Protein AF-A0A7C9F447-F1 (afdb_monomer)

Secondary structure (DSSP, 8-state):
-HHHHTTEEEEEEEE-BSSTT-EEEEEEEPPEE-TT--EE---EEEE--S-BS-HHHHHHHTT-SEEEEE--B-GGGHHHHHHTT--BHHHHHHHHHHHT-S-EEEE----

Sequence (111 aa):
GVLEEAGLEQLTSFPVVHCPEAFGVILKARERFNSAGAMKPGWKIVYSGDTRPCMEVIQASRGATLLIHEATFEDGLAGEALARNHSTTREAIEVGESSGAYRVILTHFSQ

InterPro domains:
  IPR036866 Ribonuc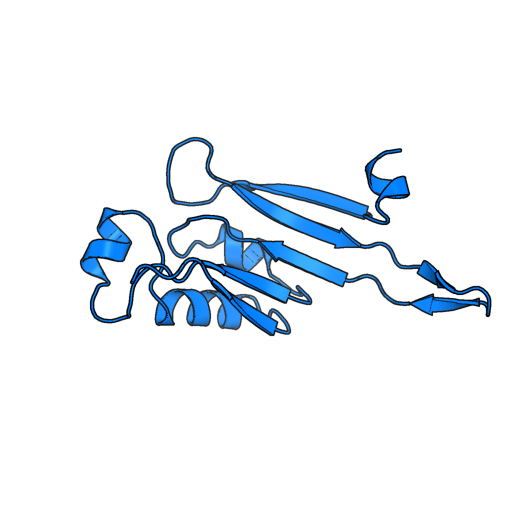lease Z/Hydroxyacylglutathione hydrolase-like [G3DSA:3.60.15.10] (1-111)
  IPR036866 Ribonuclease Z/Hydroxyacylglutathione hydrolase-like [SSF56281] (10-111)
  IPR047151 Zinc phosphodieste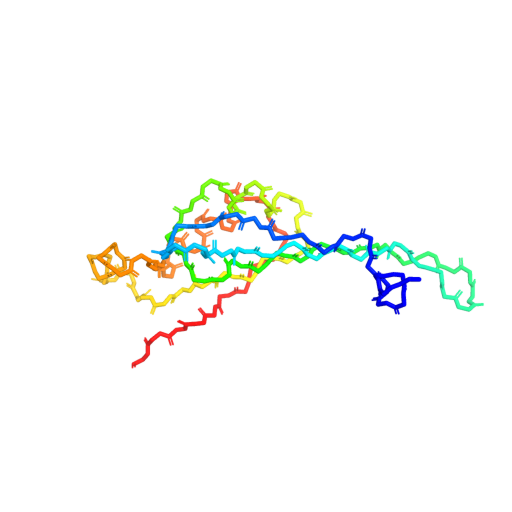rase ELAC protein 2-like [PTHR12553] (2-111)

Mean predicted aligned error: 2.93 Å

pLDDT: mean 96.4, std 4.48, range [58.91, 98.88]

Foldseek 3Di:
DVCVVVQWPDWDWDDAAADPPDTKIKTKGCWDADPVRDIDHIFIEIEGGFAADDVRLLQSQAAHLEYEAEQAAAPVVVVVCVVRGGHHPVSQVVSNVSSVHNYYHYDNYDD

Nearest PDB structures (foldseek):
  8z0p-assembly1_A  TM=9.084E-01  e=1.032E-11  Homo sapiens
  1y44-assembly1_A  TM=8.883E-01  e=7.763E-09  Baci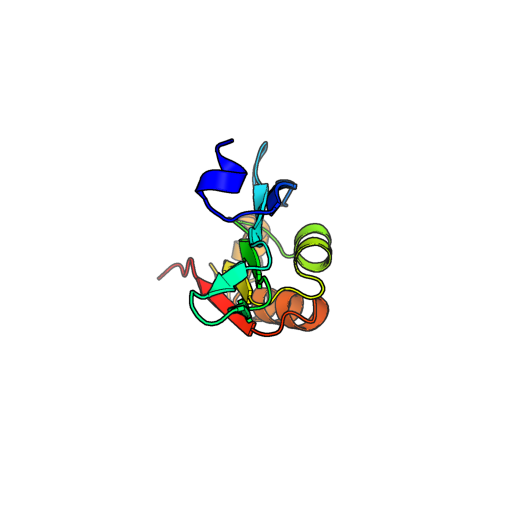llus subtilis
  2fk6-assembly1_A-2  TM=8.955E-01  e=1.377E-08  Bacillus subtilis
  4gcw-assembly1_A  TM=8.467E-01  e=5.590E-08  Bacillus subtilis subsp. subtilis str. 168
  2cbn-assembly1_A-2  TM=8.457E-01  e=4.618E-08  Escherichia coli

Organism: Opuntia streptacantha (NCBI:txid393608)

Radius of gyration: 15.63 Å; Cα contacts (8 Å, |Δi|>4): 262; chains: 1; bounding box: 35×25×45 Å

Structure (mmCIF, N/CA/C/O backbone):
data_AF-A0A7C9F447-F1
#
_entry.id   AF-A0A7C9F447-F1
#
loop_
_atom_site.group_PDB
_atom_site.id
_atom_site.type_symbol
_atom_site.label_atom_id
_atom_site.label_alt_id
_atom_site.label_comp_id
_atom_site.label_asym_id
_atom_site.label_entity_id
_atom_site.label_seq_id
_atom_site.pdbx_PDB_ins_code
_atom_site.Cartn_x
_atom_site.Cartn_y
_atom_site.Cartn_z
_atom_site.occupancy
_atom_site.B_iso_or_equiv
_atom_site.auth_seq_id
_atom_site.auth_comp_id
_atom_site.auth_asym_id
_atom_site.auth_atom_id
_atom_site.pdbx_PDB_model_num
ATOM 1 N N . GLY A 1 1 ? 21.501 9.002 -11.001 1.00 87.56 1 GLY A N 1
ATOM 2 C CA . GLY A 1 1 ? 21.015 9.505 -9.687 1.00 87.56 1 GLY A CA 1
ATOM 3 C C . GLY A 1 1 ? 20.395 8.367 -8.894 1.00 87.56 1 GLY A C 1
ATOM 4 O O . GLY A 1 1 ? 20.035 7.378 -9.511 1.00 87.56 1 GLY A O 1
ATOM 5 N N . VAL A 1 2 ? 20.216 8.479 -7.571 1.00 93.38 2 VAL A N 1
ATOM 6 C CA . VAL A 1 2 ? 19.868 7.323 -6.701 1.00 93.38 2 VAL A CA 1
ATOM 7 C C . VAL A 1 2 ? 18.690 6.474 -7.216 1.00 93.38 2 VAL A C 1
ATOM 9 O O . VAL A 1 2 ? 18.778 5.251 -7.235 1.00 93.38 2 VAL A O 1
ATOM 12 N N . LEU A 1 3 ? 17.607 7.094 -7.703 1.00 94.06 3 LEU A N 1
ATOM 13 C CA . LEU A 1 3 ? 16.467 6.347 -8.262 1.00 94.06 3 LEU A CA 1
ATOM 14 C C . LEU A 1 3 ? 16.806 5.610 -9.564 1.00 94.06 3 LEU A C 1
ATOM 16 O O . LEU A 1 3 ? 16.346 4.499 -9.791 1.00 94.06 3 LEU A O 1
ATOM 20 N N . GLU A 1 4 ? 17.605 6.226 -10.428 1.00 91.56 4 GLU A N 1
ATOM 21 C CA . GLU A 1 4 ? 18.068 5.627 -11.681 1.00 91.56 4 GLU A CA 1
ATOM 22 C C . GLU A 1 4 ? 18.985 4.429 -11.419 1.00 91.56 4 GLU A C 1
ATOM 24 O O . GLU A 1 4 ? 18.787 3.375 -12.014 1.00 91.56 4 GLU A O 1
ATOM 29 N N . GLU A 1 5 ? 19.909 4.560 -10.464 1.00 93.62 5 GLU A N 1
ATOM 30 C CA . GLU A 1 5 ? 20.788 3.473 -10.015 1.00 93.62 5 GLU A CA 1
ATOM 31 C C . GLU A 1 5 ? 19.988 2.306 -9.418 1.00 93.62 5 GLU A C 1
ATOM 33 O O . GLU A 1 5 ? 20.319 1.145 -9.646 1.00 93.62 5 GLU A O 1
ATOM 38 N N . ALA A 1 6 ? 18.882 2.601 -8.728 1.00 93.19 6 ALA A N 1
ATOM 39 C CA . ALA A 1 6 ? 17.941 1.602 -8.221 1.00 93.19 6 ALA A CA 1
ATOM 40 C C . ALA A 1 6 ? 16.973 1.044 -9.289 1.00 93.19 6 ALA A C 1
ATOM 42 O O . ALA A 1 6 ? 16.173 0.157 -8.991 1.00 93.19 6 ALA A O 1
ATOM 43 N N . GLY A 1 7 ? 16.993 1.557 -10.526 1.00 94.75 7 GLY A N 1
ATOM 44 C CA . GLY A 1 7 ? 16.057 1.167 -11.588 1.00 94.75 7 GLY A CA 1
ATOM 45 C C . GLY A 1 7 ? 14.608 1.635 -11.374 1.00 94.75 7 GLY A C 1
ATOM 46 O O . GLY A 1 7 ? 13.688 1.107 -12.001 1.00 94.75 7 GLY A O 1
ATOM 47 N N . LEU A 1 8 ? 14.385 2.622 -10.504 1.00 96.38 8 LEU A N 1
ATOM 48 C CA . LEU A 1 8 ? 13.074 3.169 -10.153 1.00 96.38 8 LEU A CA 1
ATOM 49 C C . LEU A 1 8 ? 12.811 4.479 -10.885 1.00 96.38 8 LEU A C 1
ATOM 51 O O . LEU A 1 8 ? 13.674 5.351 -10.901 1.00 96.38 8 LEU A O 1
ATOM 55 N N . GLU A 1 9 ? 11.618 4.655 -11.448 1.00 96.00 9 GLU A N 1
ATOM 56 C CA . GLU A 1 9 ? 11.121 5.955 -11.923 1.00 96.00 9 GLU A CA 1
ATOM 57 C C . GLU A 1 9 ? 10.450 6.761 -10.822 1.00 96.00 9 GLU A C 1
ATOM 59 O O . GLU A 1 9 ? 10.461 7.988 -10.882 1.00 96.00 9 GLU A O 1
ATOM 64 N N . GLN A 1 10 ? 9.909 6.082 -9.812 1.00 96.69 10 GLN A N 1
ATOM 65 C CA . GLN A 1 10 ? 9.207 6.719 -8.715 1.00 96.69 10 GLN A CA 1
ATOM 66 C C . GLN A 1 10 ? 9.495 6.002 -7.399 1.00 96.69 10 GLN A C 1
ATOM 68 O O . GLN A 1 10 ? 9.397 4.777 -7.310 1.00 96.69 10 GLN A O 1
ATOM 73 N N . LEU A 1 11 ? 9.795 6.802 -6.380 1.00 97.88 11 LEU A N 1
ATOM 74 C CA . LEU A 1 11 ? 9.739 6.437 -4.973 1.00 97.88 11 LEU A CA 1
ATOM 75 C C . LEU A 1 11 ? 9.057 7.605 -4.259 1.00 97.88 11 LEU A C 1
ATOM 77 O O . LEU A 1 11 ? 9.636 8.685 -4.151 1.00 97.88 11 LEU A O 1
ATOM 81 N N . THR A 1 12 ? 7.798 7.438 -3.866 1.00 97.94 12 THR A N 1
ATOM 82 C CA . THR A 1 12 ? 6.988 8.530 -3.305 1.00 97.94 12 THR A CA 1
ATOM 83 C C . THR A 1 12 ? 6.205 8.031 -2.107 1.00 97.94 12 THR A C 1
ATOM 85 O O . THR A 1 12 ? 5.550 6.994 -2.194 1.00 97.94 12 THR A O 1
ATOM 88 N N . SER A 1 13 ? 6.260 8.772 -1.004 1.00 98.50 13 SER A N 1
ATOM 89 C CA . SER A 1 13 ? 5.394 8.546 0.147 1.00 98.50 13 SER A CA 1
ATOM 90 C C . SER A 1 13 ? 4.051 9.258 -0.024 1.00 98.50 13 SER A C 1
ATOM 92 O O . SER A 1 13 ? 3.956 10.290 -0.690 1.00 98.50 13 SER A O 1
ATOM 94 N N . PHE A 1 14 ? 3.004 8.706 0.581 1.00 98.56 14 PHE A N 1
ATOM 95 C CA . PHE A 1 14 ? 1.676 9.315 0.645 1.00 98.56 14 PHE A CA 1
ATOM 96 C C . PHE A 1 14 ? 1.088 9.116 2.046 1.00 98.56 14 PHE A C 1
ATOM 98 O O . PHE A 1 14 ? 1.391 8.102 2.676 1.00 98.56 14 PHE A O 1
ATOM 105 N N . PRO A 1 15 ? 0.310 10.079 2.570 1.00 98.38 15 PRO A N 1
ATOM 106 C CA . PRO A 1 15 ? -0.205 9.999 3.931 1.00 98.38 15 PRO A CA 1
ATOM 107 C C . PRO A 1 15 ? -1.203 8.849 4.076 1.00 98.38 15 PRO A C 1
ATOM 109 O O . PRO A 1 15 ? -1.942 8.535 3.141 1.00 98.38 15 PRO A O 1
ATOM 112 N N . VAL A 1 16 ? -1.231 8.245 5.261 1.00 98.62 16 VAL A N 1
ATOM 113 C CA . VAL A 1 16 ? -2.176 7.182 5.628 1.00 98.62 16 VAL A CA 1
ATOM 114 C C . VAL A 1 16 ? -2.789 7.450 7.006 1.00 98.62 16 VAL A C 1
ATOM 116 O O . VAL A 1 16 ? -2.393 8.384 7.705 1.00 98.62 16 VAL A O 1
ATOM 119 N N . VAL A 1 17 ? -3.797 6.669 7.394 1.00 98.25 17 VAL A N 1
ATOM 120 C CA . VAL A 1 17 ? -4.571 6.904 8.621 1.00 98.25 17 VAL A CA 1
ATOM 121 C C . VAL A 1 17 ? -4.038 6.010 9.737 1.00 98.25 17 VAL A C 1
ATOM 123 O O . VAL A 1 17 ? -4.498 4.882 9.890 1.00 98.25 17 VAL A O 1
ATOM 126 N N . HIS A 1 18 ? -3.079 6.514 10.521 1.00 97.88 18 HIS A N 1
ATOM 127 C CA . HIS A 1 18 ? -2.514 5.782 11.662 1.00 97.88 18 HIS A CA 1
ATOM 128 C C . HIS A 1 18 ? -2.098 6.683 12.836 1.00 97.88 18 HIS A C 1
ATOM 130 O O . HIS A 1 18 ? -2.881 6.899 13.765 1.00 97.88 18 HIS A O 1
ATOM 136 N N . CYS A 1 19 ? -0.889 7.242 12.780 1.00 95.69 19 CYS A N 1
ATOM 137 C CA . CYS A 1 19 ? -0.358 8.247 13.699 1.00 95.69 19 CYS A CA 1
ATOM 138 C C . CYS A 1 19 ? 0.141 9.465 12.894 1.00 95.69 19 CYS A C 1
ATOM 140 O O . CYS A 1 19 ? 0.192 9.400 11.660 1.00 95.69 19 CYS A O 1
ATOM 142 N N . PRO A 1 20 ? 0.463 10.605 13.535 1.00 96.62 20 PRO A N 1
ATOM 143 C CA . PRO A 1 20 ? 1.069 11.729 12.829 1.00 96.62 20 PRO A CA 1
ATOM 144 C C . PRO A 1 20 ? 2.314 11.282 12.058 1.00 96.62 20 PRO A C 1
ATOM 146 O O . PRO A 1 20 ? 3.108 10.502 12.571 1.00 96.62 20 PRO A O 1
ATOM 149 N N . GLU A 1 21 ? 2.468 11.784 10.832 1.00 96.19 21 GLU A N 1
ATOM 150 C CA . GLU A 1 21 ? 3.598 11.441 9.956 1.00 96.19 21 GLU A CA 1
ATOM 151 C C . GLU A 1 21 ? 3.675 9.945 9.576 1.00 96.19 21 GLU A C 1
ATOM 153 O O . GLU A 1 21 ? 4.750 9.419 9.288 1.00 96.19 21 GLU A O 1
ATOM 158 N N . ALA A 1 22 ? 2.525 9.263 9.519 1.00 97.94 22 ALA A N 1
ATOM 159 C CA . ALA A 1 22 ? 2.409 7.929 8.936 1.00 97.94 22 ALA A CA 1
ATOM 160 C C . ALA A 1 22 ? 2.247 7.987 7.409 1.00 97.94 22 ALA A C 1
ATOM 162 O O . ALA A 1 22 ? 1.451 8.769 6.875 1.00 97.94 22 ALA A O 1
ATOM 163 N N . PHE A 1 23 ? 2.974 7.114 6.704 1.00 98.69 23 PHE A N 1
ATOM 164 C CA . PHE A 1 23 ? 2.978 7.073 5.244 1.00 98.69 23 PHE A CA 1
ATOM 165 C C . PHE A 1 23 ? 2.964 5.650 4.684 1.00 98.69 23 PHE A C 1
ATOM 167 O O . PHE A 1 23 ? 3.672 4.768 5.168 1.00 98.69 23 PHE A O 1
ATOM 174 N N . GLY A 1 24 ? 2.248 5.488 3.575 1.00 98.62 24 GLY A N 1
ATOM 175 C CA . GLY A 1 24 ? 2.478 4.418 2.615 1.00 98.62 24 GLY A CA 1
ATOM 176 C C . GLY A 1 24 ? 3.518 4.839 1.575 1.00 98.62 24 GLY A C 1
ATOM 177 O O . GLY A 1 24 ? 3.897 6.011 1.480 1.00 98.62 24 GLY A O 1
ATOM 178 N N . VAL A 1 25 ? 3.992 3.888 0.770 1.00 98.75 25 VAL A N 1
ATOM 179 C CA . VAL A 1 25 ? 5.032 4.119 -0.243 1.00 98.75 25 VAL A CA 1
ATOM 180 C C . VAL A 1 25 ? 4.627 3.530 -1.589 1.00 98.75 25 VAL A C 1
ATOM 182 O O . VAL A 1 25 ? 4.203 2.380 -1.682 1.00 98.75 25 VAL A O 1
ATOM 185 N N . ILE A 1 26 ? 4.807 4.315 -2.649 1.00 98.75 26 ILE A N 1
ATOM 186 C CA . ILE A 1 26 ? 4.731 3.881 -4.045 1.00 98.75 26 ILE A CA 1
ATOM 187 C C . ILE A 1 26 ? 6.153 3.674 -4.559 1.00 98.75 26 ILE A C 1
ATOM 189 O O . ILE A 1 26 ? 6.960 4.606 -4.550 1.00 98.75 26 ILE A O 1
ATOM 193 N N . LEU A 1 27 ? 6.430 2.476 -5.070 1.00 98.44 27 LEU A N 1
ATOM 194 C CA . LEU A 1 27 ? 7.624 2.159 -5.843 1.00 98.44 27 LEU A CA 1
ATOM 195 C C . LEU A 1 27 ? 7.207 1.834 -7.270 1.00 98.44 27 LEU A C 1
ATOM 197 O O . LEU A 1 27 ? 6.419 0.913 -7.499 1.00 98.44 27 LEU A O 1
ATOM 201 N N . LYS A 1 28 ? 7.757 2.557 -8.240 1.00 98.19 28 LYS A N 1
ATOM 202 C CA . LYS A 1 28 ? 7.533 2.272 -9.655 1.00 98.19 28 LYS A CA 1
ATOM 203 C C . LYS A 1 28 ? 8.866 2.061 -10.346 1.00 98.19 28 LYS A C 1
ATOM 205 O O . LYS A 1 28 ? 9.719 2.949 -10.344 1.00 98.19 28 LYS A O 1
ATOM 210 N N . ALA A 1 29 ? 9.054 0.871 -10.898 1.00 97.62 29 ALA A N 1
ATOM 211 C CA . ALA A 1 29 ? 10.232 0.530 -11.674 1.00 97.62 29 ALA A CA 1
ATOM 212 C C . ALA A 1 29 ? 10.102 1.015 -13.110 1.00 97.62 29 ALA A C 1
ATOM 214 O O . ALA A 1 29 ? 9.018 0.980 -13.694 1.00 97.62 29 ALA A O 1
ATOM 215 N N . ARG A 1 30 ? 11.240 1.412 -13.677 1.00 95.06 30 ARG A N 1
ATOM 216 C CA . ARG A 1 30 ? 11.353 1.750 -15.093 1.00 95.06 30 ARG A CA 1
ATOM 217 C C . ARG A 1 30 ? 11.213 0.498 -15.943 1.00 95.06 30 ARG A C 1
ATOM 219 O O . ARG A 1 30 ? 11.582 -0.608 -15.535 1.00 95.06 30 ARG A O 1
ATOM 226 N N . GLU A 1 31 ? 10.761 0.700 -17.168 1.00 94.69 31 GLU A N 1
ATOM 227 C CA . GLU A 1 31 ? 10.989 -0.272 -18.229 1.00 94.69 31 GLU A CA 1
ATOM 228 C C . GLU A 1 31 ? 12.494 -0.413 -18.484 1.00 94.69 31 GLU A C 1
ATOM 230 O O . GLU A 1 31 ? 13.261 0.546 -18.364 1.00 94.69 31 GLU A O 1
ATOM 235 N N . ARG A 1 32 ? 12.934 -1.625 -18.820 1.00 92.62 32 ARG A N 1
ATOM 236 C CA . ARG A 1 32 ? 14.353 -1.916 -19.061 1.00 92.62 32 ARG A CA 1
ATOM 237 C C . ARG A 1 32 ? 14.534 -2.886 -20.209 1.00 92.62 32 ARG A C 1
ATOM 239 O O . ARG A 1 32 ? 13.698 -3.755 -20.429 1.00 92.62 32 ARG A O 1
ATOM 246 N N . PHE A 1 33 ? 15.660 -2.785 -20.897 1.00 93.50 33 PHE A N 1
ATOM 247 C CA . PHE A 1 33 ? 16.031 -3.706 -21.966 1.00 93.50 33 PHE A CA 1
ATOM 248 C C . PHE A 1 33 ? 17.086 -4.683 -21.453 1.00 93.50 33 PHE A C 1
ATOM 250 O O . PHE A 1 33 ? 17.999 -4.293 -20.726 1.00 93.50 33 PHE A O 1
ATOM 257 N N . ASN A 1 34 ? 16.952 -5.964 -21.790 1.00 91.44 34 ASN A N 1
ATOM 258 C CA . ASN A 1 34 ? 18.014 -6.933 -21.520 1.00 91.44 34 ASN A CA 1
ATOM 259 C C . ASN A 1 34 ? 19.119 -6.855 -22.593 1.00 91.44 34 ASN A C 1
ATOM 261 O O . ASN A 1 34 ? 18.992 -6.142 -23.586 1.00 91.44 34 ASN A O 1
ATOM 265 N N . SER A 1 35 ? 20.195 -7.625 -22.419 1.00 92.38 35 SER A N 1
ATOM 266 C CA . SER A 1 35 ? 21.323 -7.678 -23.365 1.00 92.38 35 SER A CA 1
ATOM 267 C C . SER A 1 35 ? 20.945 -8.135 -24.781 1.00 92.38 35 SER A C 1
ATOM 269 O O . SER A 1 35 ? 21.691 -7.875 -25.718 1.00 92.38 35 SER A O 1
ATOM 271 N N . ALA A 1 36 ? 19.790 -8.784 -24.948 1.00 94.94 36 ALA A N 1
ATOM 272 C CA . ALA A 1 36 ? 19.243 -9.185 -26.242 1.00 94.94 36 ALA A CA 1
ATOM 273 C C . ALA A 1 36 ? 18.314 -8.122 -26.868 1.00 94.94 36 ALA A C 1
ATOM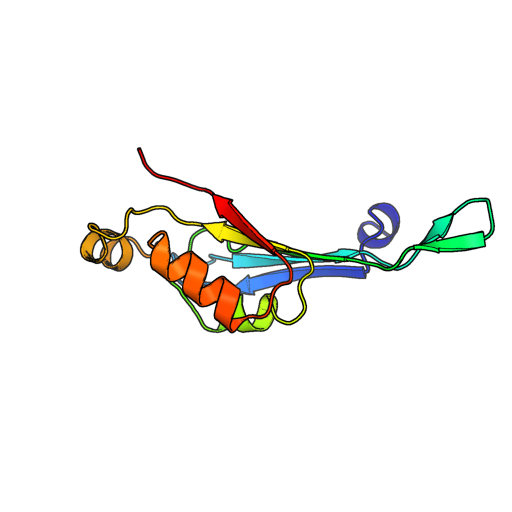 275 O O . ALA A 1 36 ? 17.691 -8.385 -27.892 1.00 94.94 36 ALA A O 1
ATOM 276 N N . GLY A 1 37 ? 18.172 -6.944 -26.248 1.00 94.19 37 GLY A N 1
ATOM 277 C CA . GLY A 1 37 ? 17.295 -5.869 -26.718 1.00 94.19 37 GLY A CA 1
ATOM 278 C C . GLY A 1 37 ? 15.803 -6.098 -26.452 1.00 94.19 37 GLY A C 1
ATOM 279 O O . GLY A 1 37 ? 14.974 -5.333 -26.937 1.00 94.19 37 GLY A O 1
ATOM 280 N N . ALA A 1 38 ? 15.425 -7.120 -25.677 1.00 96.50 38 ALA A N 1
ATOM 281 C CA . ALA A 1 38 ? 14.030 -7.356 -25.319 1.00 96.50 38 ALA A CA 1
ATOM 282 C C . ALA A 1 38 ? 13.597 -6.430 -24.173 1.00 96.50 38 ALA A C 1
ATOM 284 O O . ALA A 1 38 ? 14.227 -6.410 -23.109 1.00 96.50 38 ALA A O 1
ATOM 285 N N . MET A 1 39 ? 12.492 -5.710 -24.383 1.00 95.31 39 MET A N 1
ATOM 286 C CA . MET A 1 39 ? 11.875 -4.847 -23.376 1.00 95.31 39 MET A CA 1
ATOM 287 C C . MET A 1 39 ? 11.263 -5.688 -22.248 1.00 95.31 39 MET A C 1
ATOM 289 O O . MET A 1 39 ? 10.591 -6.698 -22.476 1.00 95.31 39 MET A O 1
ATOM 293 N N . LYS A 1 40 ? 11.514 -5.274 -21.011 1.00 94.88 40 LYS A N 1
ATOM 294 C CA . LYS A 1 40 ? 10.875 -5.770 -19.797 1.00 94.88 40 LYS A CA 1
ATOM 295 C C . LYS A 1 40 ? 10.046 -4.627 -19.212 1.00 94.88 40 LYS A C 1
ATOM 297 O O . LYS A 1 40 ? 10.646 -3.607 -18.856 1.00 94.88 40 LYS A O 1
ATOM 302 N N . PRO A 1 41 ? 8.714 -4.789 -19.108 1.00 94.12 41 PRO A N 1
ATOM 303 C CA . PRO A 1 41 ? 7.862 -3.731 -18.595 1.00 94.12 41 PRO A CA 1
ATOM 304 C C . PRO A 1 41 ? 8.218 -3.436 -17.139 1.00 94.12 41 PRO A C 1
ATOM 306 O O . PRO A 1 41 ? 8.665 -4.320 -16.398 1.00 94.12 41 PRO A O 1
ATOM 309 N N . GLY A 1 42 ? 8.019 -2.182 -16.747 1.00 95.88 42 GLY A N 1
ATOM 310 C CA . GLY A 1 42 ? 8.114 -1.763 -15.360 1.00 95.88 42 GLY A CA 1
ATOM 311 C C . GLY A 1 42 ? 7.040 -2.426 -14.499 1.00 95.88 42 GLY A C 1
ATOM 312 O O . GLY A 1 42 ? 6.115 -3.082 -14.981 1.00 95.88 42 GLY A O 1
ATOM 313 N N . TRP A 1 43 ? 7.156 -2.232 -13.196 1.00 97.69 43 TRP A N 1
ATOM 314 C CA . TRP A 1 43 ? 6.179 -2.698 -12.219 1.00 97.69 43 TRP A CA 1
ATOM 315 C C . TRP A 1 43 ? 5.868 -1.583 -11.236 1.00 97.69 43 TRP A C 1
ATOM 317 O O . TRP A 1 43 ? 6.659 -0.657 -11.054 1.00 97.69 43 TRP A O 1
ATOM 327 N N . LYS A 1 44 ? 4.709 -1.684 -10.591 1.00 98.50 44 LYS A N 1
ATOM 328 C CA . LYS A 1 44 ? 4.282 -0.763 -9.541 1.00 98.50 44 LYS A CA 1
ATOM 329 C C . LYS A 1 44 ? 3.947 -1.560 -8.290 1.00 98.50 44 LYS A C 1
ATOM 331 O O . LYS A 1 44 ? 3.057 -2.409 -8.328 1.00 98.50 44 LYS A O 1
ATOM 336 N N . ILE A 1 45 ? 4.660 -1.281 -7.208 1.00 98.75 45 ILE A N 1
ATOM 337 C CA . ILE A 1 45 ? 4.413 -1.842 -5.883 1.00 98.75 45 ILE A CA 1
ATOM 338 C C . ILE A 1 45 ? 3.928 -0.714 -4.982 1.00 98.75 45 ILE A C 1
ATOM 340 O O . ILE A 1 45 ? 4.490 0.383 -4.998 1.00 98.75 45 ILE A O 1
ATOM 344 N N . VAL A 1 46 ? 2.894 -0.990 -4.198 1.00 98.88 46 VAL A N 1
ATOM 345 C CA . VAL A 1 46 ? 2.442 -0.105 -3.126 1.00 98.88 46 VAL A CA 1
ATOM 346 C C . VAL A 1 46 ? 2.553 -0.844 -1.808 1.00 98.88 46 VAL A C 1
ATOM 348 O O . VAL A 1 46 ? 2.100 -1.980 -1.701 1.00 98.88 46 VAL A O 1
ATOM 351 N N . TYR A 1 47 ? 3.167 -0.203 -0.823 1.00 98.88 47 TYR A N 1
ATOM 352 C CA . TYR A 1 47 ? 3.230 -0.677 0.553 1.00 98.88 47 TYR A CA 1
ATOM 353 C C . TYR A 1 47 ? 2.401 0.259 1.428 1.00 98.88 47 TYR A C 1
ATOM 355 O O . TYR A 1 47 ? 2.629 1.469 1.397 1.00 98.88 47 TYR A O 1
ATOM 363 N N . SER A 1 48 ? 1.430 -0.276 2.168 1.00 98.69 48 SER A N 1
ATOM 364 C CA . SER A 1 48 ? 0.505 0.541 2.962 1.00 98.69 48 SER A CA 1
ATOM 365 C C . SER A 1 48 ? 1.175 1.231 4.149 1.00 98.69 48 SER A C 1
ATOM 367 O O . SER A 1 48 ? 0.739 2.312 4.529 1.00 98.69 48 SER A O 1
ATOM 369 N N . GLY A 1 49 ? 2.210 0.611 4.731 1.00 98.06 49 GLY A N 1
ATOM 370 C CA . GLY A 1 49 ? 2.551 0.866 6.132 1.00 98.06 49 GLY A CA 1
ATOM 371 C C . GLY A 1 49 ? 1.419 0.398 7.054 1.00 98.06 49 GLY A C 1
ATOM 372 O O . GLY A 1 49 ? 0.571 -0.389 6.628 1.00 98.06 49 GLY A O 1
ATOM 373 N N . ASP A 1 50 ? 1.385 0.914 8.278 1.00 98.19 50 ASP A N 1
ATOM 374 C CA . ASP A 1 50 ? 0.270 0.701 9.204 1.00 98.19 50 ASP A CA 1
ATOM 375 C C . ASP A 1 50 ? -0.821 1.727 8.926 1.00 98.19 50 ASP A C 1
ATOM 377 O O . ASP A 1 50 ? -0.529 2.918 8.776 1.00 98.19 50 ASP A O 1
ATOM 381 N N . THR A 1 51 ? -2.071 1.278 8.808 1.00 98.56 51 THR A N 1
ATOM 382 C CA . THR A 1 51 ? -3.182 2.169 8.472 1.00 98.56 51 THR A CA 1
ATOM 383 C C . THR A 1 51 ? -4.548 1.531 8.685 1.00 98.56 51 THR A C 1
ATOM 385 O O . THR A 1 51 ? -4.772 0.348 8.418 1.00 98.56 51 THR A O 1
ATOM 388 N N . ARG A 1 52 ? -5.533 2.368 9.021 1.00 98.44 52 ARG A N 1
ATOM 389 C CA . ARG A 1 52 ? -6.930 2.096 8.666 1.00 98.44 52 ARG A CA 1
ATOM 390 C C . ARG A 1 52 ? -7.095 2.035 7.141 1.00 98.44 52 ARG A C 1
ATOM 392 O O . ARG A 1 52 ? -6.389 2.752 6.430 1.00 98.44 52 ARG A O 1
ATOM 399 N N . PRO A 1 53 ? -8.077 1.286 6.619 1.00 98.31 53 PRO A N 1
ATOM 400 C CA . PRO A 1 53 ? -8.545 1.421 5.250 1.00 98.31 53 PRO A CA 1
ATOM 401 C C . PRO A 1 53 ? -8.825 2.886 4.942 1.00 98.31 53 PRO A C 1
ATOM 403 O O . PRO A 1 53 ? -9.599 3.550 5.638 1.00 98.31 53 PRO A O 1
ATOM 406 N N . CYS A 1 54 ? -8.181 3.395 3.903 1.00 98.19 54 CYS A N 1
ATOM 407 C CA . CYS A 1 54 ? -8.315 4.779 3.488 1.00 98.19 54 CYS A CA 1
ATOM 408 C C . CYS A 1 54 ? -8.288 4.889 1.965 1.00 98.19 54 CYS A C 1
ATOM 410 O O . CYS A 1 54 ? -7.826 3.997 1.243 1.00 98.19 54 CYS A O 1
ATOM 412 N N . MET A 1 55 ? -8.819 6.001 1.460 1.00 98.50 55 MET A N 1
ATOM 413 C CA . MET A 1 55 ? -8.914 6.231 0.023 1.00 98.50 55 MET A CA 1
ATOM 414 C C . MET A 1 55 ? -7.524 6.385 -0.600 1.00 98.50 55 MET A C 1
ATOM 416 O O . MET A 1 55 ? -7.308 5.978 -1.736 1.00 98.50 55 MET A O 1
ATOM 420 N N . GLU A 1 56 ? -6.567 6.923 0.147 1.00 98.56 56 GLU A N 1
ATOM 421 C CA . GLU A 1 56 ? -5.197 7.176 -0.274 1.00 98.56 56 GLU A CA 1
ATOM 422 C C . GLU A 1 56 ? -4.498 5.883 -0.704 1.00 98.56 56 GLU A C 1
ATOM 424 O O . GLU A 1 56 ? -3.910 5.850 -1.786 1.00 98.56 56 GLU A O 1
ATOM 429 N N . VAL A 1 57 ? -4.641 4.793 0.062 1.00 98.75 57 VAL A N 1
ATOM 430 C CA . VAL A 1 57 ? -4.083 3.482 -0.312 1.00 98.75 57 VAL A CA 1
ATOM 431 C C . VAL A 1 57 ? -4.763 2.930 -1.562 1.00 98.75 57 VAL A C 1
ATOM 433 O O . VAL A 1 57 ? -4.076 2.426 -2.453 1.00 98.75 57 VAL A O 1
ATOM 436 N N . ILE A 1 58 ? -6.088 3.071 -1.682 1.00 98.75 58 ILE A N 1
ATOM 437 C CA . ILE A 1 58 ? -6.833 2.642 -2.875 1.00 98.75 58 ILE A CA 1
ATOM 438 C C . ILE A 1 58 ? -6.324 3.395 -4.110 1.00 98.75 58 ILE A C 1
ATOM 440 O O . ILE A 1 58 ? -5.986 2.771 -5.116 1.00 98.75 58 ILE A O 1
ATOM 444 N N . GLN A 1 59 ? -6.223 4.726 -4.039 1.00 98.62 59 GLN A N 1
ATOM 445 C CA . GLN A 1 59 ? -5.753 5.571 -5.141 1.00 98.62 59 GLN A CA 1
ATOM 446 C C . GLN A 1 59 ? -4.298 5.277 -5.505 1.00 98.62 59 GLN A C 1
ATOM 448 O O . GLN A 1 59 ? -3.982 5.102 -6.685 1.00 98.62 59 GLN A O 1
ATOM 453 N N . ALA A 1 60 ? -3.422 5.170 -4.503 1.00 98.62 60 ALA A N 1
ATOM 454 C CA . ALA A 1 60 ? -2.025 4.811 -4.697 1.00 98.62 60 ALA A CA 1
ATOM 455 C C . ALA A 1 60 ? -1.903 3.449 -5.388 1.00 98.62 60 ALA A C 1
ATOM 457 O O . ALA A 1 60 ? -1.088 3.303 -6.298 1.00 98.62 60 ALA A O 1
ATOM 458 N N . SER A 1 61 ? -2.751 2.483 -5.030 1.00 98.62 61 SER A N 1
ATOM 459 C CA . SER A 1 61 ? -2.712 1.100 -5.521 1.00 98.62 61 SER A CA 1
ATOM 460 C C . SER A 1 61 ? -3.399 0.878 -6.869 1.00 98.62 61 SER A C 1
ATOM 462 O O . SER A 1 61 ? -3.262 -0.202 -7.443 1.00 98.62 61 SER A O 1
ATOM 464 N N . ARG A 1 62 ? -4.058 1.892 -7.449 1.00 98.00 62 ARG A N 1
ATOM 465 C CA . ARG A 1 62 ? -4.664 1.777 -8.787 1.00 98.00 62 ARG A CA 1
ATOM 466 C C . ARG A 1 62 ? -3.646 1.333 -9.834 1.00 98.00 62 ARG A C 1
ATOM 468 O O . ARG A 1 62 ? -2.611 1.983 -10.025 1.00 98.00 62 ARG A O 1
ATOM 475 N N . GLY A 1 63 ? -3.946 0.216 -10.498 1.00 92.62 63 GLY A N 1
ATOM 476 C CA . GLY A 1 63 ? -3.083 -0.393 -11.513 1.00 92.62 63 GLY A CA 1
ATOM 477 C C . GLY A 1 63 ? -1.738 -0.894 -10.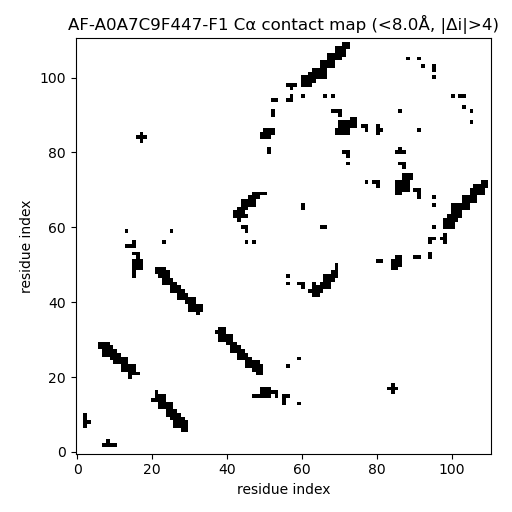975 1.00 92.62 63 GLY A C 1
ATOM 478 O O . GLY A 1 63 ? -0.789 -1.035 -11.746 1.00 92.62 63 GLY A O 1
ATOM 479 N N . ALA A 1 64 ? -1.610 -1.110 -9.662 1.00 98.25 64 ALA A N 1
ATOM 480 C CA . ALA A 1 64 ? -0.409 -1.696 -9.087 1.00 98.25 64 ALA A CA 1
ATOM 481 C C . ALA A 1 64 ? -0.267 -3.162 -9.516 1.00 98.25 64 ALA A C 1
ATOM 483 O O . ALA A 1 64 ? -1.233 -3.923 -9.566 1.00 98.25 64 ALA A O 1
ATOM 484 N N . THR A 1 65 ? 0.968 -3.575 -9.785 1.00 98.50 65 THR A N 1
ATOM 485 C CA . THR A 1 65 ? 1.319 -4.988 -9.950 1.00 98.50 65 THR A CA 1
ATOM 486 C C . THR A 1 65 ? 1.119 -5.737 -8.635 1.00 98.50 65 THR A C 1
ATOM 488 O O . THR A 1 65 ? 0.693 -6.890 -8.635 1.00 98.50 65 THR A O 1
ATOM 491 N N . LEU A 1 66 ? 1.424 -5.071 -7.520 1.00 98.69 66 LEU A N 1
ATOM 492 C CA . LEU A 1 66 ? 1.327 -5.633 -6.185 1.00 98.69 66 LEU A CA 1
ATOM 493 C C . LEU A 1 66 ? 0.976 -4.545 -5.166 1.00 98.69 66 LEU A C 1
ATOM 495 O O . LEU A 1 66 ? 1.651 -3.518 -5.092 1.00 98.69 66 LEU A O 1
ATOM 499 N N . LEU A 1 67 ? -0.041 -4.810 -4.355 1.00 98.88 67 LEU A N 1
ATOM 500 C CA . LEU A 1 67 ? -0.296 -4.116 -3.098 1.00 98.88 67 LEU A CA 1
ATOM 501 C C . LEU A 1 67 ? 0.177 -5.005 -1.944 1.00 98.88 67 LEU A C 1
ATOM 503 O O . LEU A 1 67 ? -0.211 -6.167 -1.860 1.00 98.88 67 LEU A O 1
ATOM 507 N N . ILE A 1 68 ? 1.007 -4.467 -1.060 1.00 98.88 68 ILE A N 1
ATOM 508 C CA . ILE A 1 68 ? 1.381 -5.083 0.212 1.00 98.88 68 ILE A CA 1
ATOM 509 C C . ILE A 1 68 ? 0.646 -4.295 1.294 1.00 98.88 68 ILE A C 1
ATOM 511 O O . ILE A 1 68 ? 0.973 -3.130 1.524 1.00 98.88 68 ILE A O 1
ATOM 515 N N . HIS A 1 69 ? -0.367 -4.911 1.898 1.00 98.75 69 HIS A N 1
ATOM 516 C CA . HIS A 1 69 ? -1.257 -4.263 2.856 1.00 98.75 69 HIS A CA 1
ATOM 517 C C . HIS A 1 69 ? -1.123 -4.896 4.242 1.00 98.75 69 HIS A C 1
ATOM 519 O O . HIS A 1 69 ? -1.026 -6.119 4.367 1.00 98.75 69 HIS A O 1
ATOM 525 N N . GLU A 1 70 ? -1.131 -4.070 5.281 1.00 98.44 70 GLU A N 1
ATOM 526 C CA . GLU A 1 70 ? -1.242 -4.539 6.662 1.00 98.44 70 GLU A CA 1
ATOM 527 C C . GLU A 1 70 ? -2.616 -5.181 6.920 1.00 98.44 70 GLU A C 1
ATOM 529 O O . GLU A 1 70 ? -3.627 -4.773 6.348 1.00 98.44 70 GLU A O 1
ATOM 534 N N . ALA A 1 71 ? -2.642 -6.223 7.739 1.00 97.69 71 ALA A N 1
ATOM 535 C CA . ALA A 1 71 ? -3.839 -6.960 8.121 1.00 97.69 71 ALA A CA 1
ATOM 536 C C . ALA A 1 71 ? -3.720 -7.352 9.599 1.00 97.69 71 ALA A C 1
ATOM 538 O O . ALA A 1 71 ? -3.753 -8.528 9.958 1.00 97.69 71 ALA A O 1
ATOM 539 N N . THR A 1 72 ? -3.481 -6.350 10.446 1.00 97.06 72 THR A N 1
ATOM 540 C CA . THR A 1 72 ? -3.021 -6.554 11.826 1.00 97.06 72 THR A CA 1
ATOM 541 C C . THR A 1 72 ? -4.001 -7.343 12.677 1.00 97.06 72 THR A C 1
ATOM 543 O O . THR A 1 72 ? -3.579 -8.159 13.498 1.00 97.06 72 THR A O 1
ATOM 546 N N . PHE A 1 73 ? -5.298 -7.120 12.473 1.00 96.50 73 PHE A N 1
ATOM 547 C CA . PHE A 1 73 ? -6.352 -7.740 13.262 1.00 96.50 73 PHE A CA 1
ATOM 548 C C . PHE A 1 73 ? -7.140 -8.784 12.466 1.00 96.50 73 PHE A C 1
ATOM 550 O O . PHE A 1 73 ? -7.382 -8.660 11.264 1.00 96.50 73 PHE A O 1
ATOM 557 N N . GLU A 1 74 ? -7.596 -9.821 13.159 1.00 95.06 74 GLU A N 1
ATOM 558 C CA . GLU A 1 74 ? -8.602 -10.734 12.621 1.00 95.06 74 GLU A CA 1
ATOM 559 C C . GLU A 1 74 ? -9.970 -10.036 12.522 1.00 95.06 74 GLU A C 1
ATOM 561 O O . GLU A 1 74 ? -10.252 -9.070 13.235 1.00 95.06 74 GLU A O 1
ATOM 566 N N . ASP A 1 75 ? -10.861 -10.547 11.671 1.00 93.38 75 ASP A N 1
ATOM 567 C CA . ASP A 1 75 ? -12.160 -9.915 11.380 1.00 93.38 75 ASP A CA 1
ATOM 568 C C . ASP A 1 75 ? -13.058 -9.745 12.619 1.00 93.38 75 ASP A C 1
ATOM 570 O O . ASP A 1 75 ? -13.864 -8.816 12.688 1.00 93.38 75 ASP A O 1
ATOM 574 N N . GLY A 1 76 ? -12.901 -10.612 13.626 1.00 94.00 76 GLY A N 1
ATOM 575 C CA . GLY A 1 76 ? -13.625 -10.528 14.899 1.00 94.00 76 GLY A CA 1
ATOM 576 C C . GLY A 1 76 ? -13.193 -9.366 15.802 1.00 94.00 76 GLY A C 1
ATOM 577 O O . GLY A 1 76 ? -13.880 -9.069 16.777 1.00 94.00 76 GLY A O 1
ATOM 578 N N . LEU A 1 77 ? -12.085 -8.691 15.484 1.00 95.56 77 LEU A N 1
ATOM 579 C CA . LEU A 1 77 ? -11.468 -7.636 16.292 1.00 95.56 77 LEU A CA 1
ATOM 580 C C . LEU A 1 77 ? -11.596 -6.246 15.647 1.00 95.56 77 LEU A C 1
ATOM 582 O O . LEU A 1 77 ? -10.767 -5.368 15.874 1.00 95.56 77 LEU A O 1
ATOM 586 N N . ALA A 1 78 ? -12.658 -6.004 14.873 1.00 95.81 78 ALA A N 1
ATOM 587 C CA . ALA A 1 78 ? -12.888 -4.722 14.196 1.00 95.81 78 ALA A CA 1
ATOM 588 C C . ALA A 1 78 ? -12.872 -3.500 15.144 1.00 95.81 78 ALA A C 1
ATOM 590 O O . ALA A 1 78 ? -12.431 -2.420 14.756 1.00 95.81 78 ALA A O 1
ATOM 591 N N . GLY A 1 79 ? -13.312 -3.665 16.398 1.00 96.69 79 GLY A N 1
ATOM 592 C CA . GLY A 1 79 ? -13.236 -2.606 17.412 1.00 96.69 79 GLY A CA 1
ATOM 593 C C . GLY A 1 79 ? -11.797 -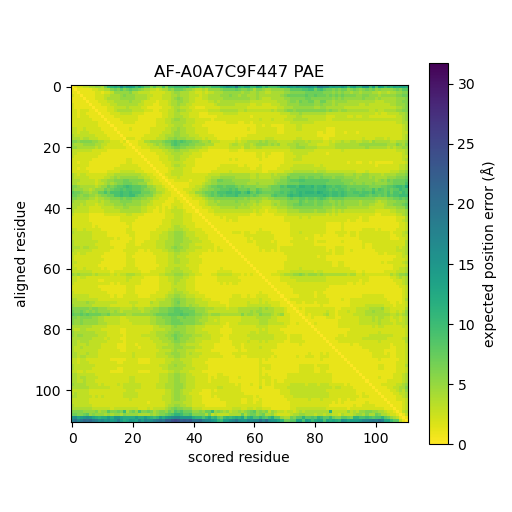2.223 17.779 1.00 96.69 79 GLY A C 1
ATOM 594 O O . GLY A 1 79 ? -11.491 -1.037 17.875 1.00 96.69 79 GLY A O 1
ATOM 595 N N . GLU A 1 80 ? -10.907 -3.209 17.913 1.00 96.38 80 GLU A N 1
ATOM 596 C CA . GLU A 1 80 ? -9.476 -2.996 18.177 1.00 96.38 80 GLU A CA 1
ATOM 597 C C . GLU A 1 80 ? -8.772 -2.395 16.958 1.00 96.38 80 GLU A C 1
ATOM 599 O O . GLU A 1 80 ? -7.999 -1.446 17.090 1.00 96.38 80 GLU A O 1
ATOM 604 N N . ALA A 1 81 ? -9.103 -2.891 15.762 1.00 97.06 81 ALA A N 1
ATOM 605 C CA . ALA A 1 81 ? -8.616 -2.352 14.496 1.00 97.06 81 ALA A CA 1
ATOM 606 C C . ALA A 1 81 ? -8.947 -0.857 14.362 1.00 97.06 81 ALA A C 1
ATOM 608 O O . ALA A 1 81 ? -8.078 -0.042 14.045 1.00 97.06 81 ALA A O 1
ATOM 609 N N . LEU A 1 82 ? -10.183 -0.475 14.696 1.00 97.12 82 LEU A N 1
ATOM 610 C CA . LEU A 1 82 ? -10.604 0.921 14.725 1.00 97.12 82 LEU A CA 1
ATOM 611 C C . LEU A 1 82 ? -9.869 1.722 15.807 1.00 97.12 82 LEU A C 1
ATOM 613 O O . LEU A 1 82 ? -9.340 2.789 15.513 1.00 97.12 82 LEU A O 1
ATOM 617 N N . ALA A 1 83 ? -9.818 1.218 17.043 1.00 97.00 83 ALA A N 1
ATOM 618 C CA . ALA A 1 83 ? -9.218 1.927 18.173 1.00 97.00 83 ALA A CA 1
ATOM 619 C C . ALA A 1 83 ? -7.710 2.169 18.000 1.00 97.00 83 ALA A C 1
ATOM 621 O O . ALA A 1 83 ? -7.188 3.178 18.474 1.00 97.00 83 ALA A O 1
ATOM 622 N N . ARG A 1 84 ? -7.012 1.256 17.317 1.00 96.38 84 ARG A N 1
ATOM 623 C CA . ARG A 1 84 ? -5.555 1.295 17.119 1.00 96.38 84 ARG A CA 1
ATOM 624 C C . ARG A 1 84 ? -5.131 1.747 15.723 1.00 96.38 84 ARG A C 1
ATOM 626 O O . ARG A 1 84 ? -3.948 1.712 15.411 1.00 96.38 84 ARG A O 1
ATOM 633 N N . ASN A 1 85 ? -6.081 2.186 14.903 1.00 97.62 85 ASN A N 1
ATOM 634 C CA . ASN A 1 85 ? -5.869 2.604 13.523 1.00 97.62 85 ASN A CA 1
ATOM 635 C C . ASN A 1 85 ? -5.098 1.592 12.650 1.00 97.62 85 ASN A C 1
ATOM 637 O O . ASN A 1 85 ? -4.154 1.960 11.951 1.00 97.62 85 ASN A O 1
ATOM 641 N N . HIS A 1 86 ? -5.525 0.334 12.681 1.00 98.06 86 HIS A N 1
ATOM 642 C CA . HIS A 1 86 ? -5.017 -0.740 11.824 1.00 98.06 86 HIS A CA 1
ATOM 643 C C . HIS A 1 86 ? -6.151 -1.414 11.068 1.00 98.06 86 HIS A C 1
ATOM 645 O O . HIS A 1 86 ? -7.309 -1.218 11.418 1.00 98.06 86 HIS A O 1
ATOM 651 N N . SER A 1 87 ? -5.851 -2.240 10.075 1.00 98.12 87 SER A N 1
ATOM 652 C CA . SER A 1 87 ? -6.845 -2.956 9.276 1.00 98.12 87 SER A CA 1
ATOM 653 C C . SER A 1 87 ? -7.144 -4.350 9.826 1.00 98.12 87 SER A C 1
ATOM 655 O O . SER A 1 87 ? -6.278 -5.025 10.391 1.00 98.12 87 SER A O 1
ATOM 657 N N . THR A 1 88 ? -8.382 -4.804 9.637 1.00 98.38 88 THR A N 1
ATOM 658 C CA . THR A 1 88 ? -8.676 -6.236 9.691 1.00 98.38 88 THR A CA 1
ATOM 659 C C . THR A 1 88 ? -8.235 -6.929 8.400 1.00 98.38 88 THR A C 1
ATOM 661 O O . THR A 1 88 ? -7.993 -6.286 7.373 1.00 98.38 88 THR A O 1
ATOM 664 N N . THR A 1 89 ? -8.167 -8.260 8.425 1.00 97.62 89 THR A N 1
ATOM 665 C CA . THR A 1 89 ? -7.883 -9.070 7.229 1.00 97.62 89 THR A CA 1
ATOM 666 C C . THR A 1 89 ? -8.892 -8.801 6.112 1.00 97.62 89 THR A C 1
ATOM 668 O O . THR A 1 89 ? -8.495 -8.532 4.976 1.00 97.62 89 THR A O 1
ATOM 671 N N . ARG A 1 90 ? -10.193 -8.817 6.419 1.00 98.00 90 ARG A N 1
ATOM 672 C CA . ARG A 1 90 ? -11.255 -8.521 5.453 1.00 98.00 90 ARG A CA 1
ATOM 673 C C . ARG A 1 90 ? -11.138 -7.122 4.869 1.00 98.00 90 ARG A C 1
ATOM 675 O O . ARG A 1 90 ? -11.252 -6.956 3.660 1.00 98.00 90 ARG A O 1
ATOM 682 N N . GLU A 1 91 ? -10.892 -6.126 5.704 1.00 98.44 91 GLU A N 1
ATOM 683 C CA . GLU A 1 91 ? -10.768 -4.745 5.249 1.00 98.44 91 GLU A CA 1
ATOM 684 C C . GLU A 1 91 ? -9.570 -4.546 4.310 1.00 98.44 91 GLU A C 1
ATOM 686 O O . GLU A 1 91 ? -9.686 -3.866 3.290 1.00 98.44 91 GLU A O 1
ATOM 691 N N . ALA A 1 92 ? -8.431 -5.176 4.608 1.00 98.31 92 ALA A N 1
ATOM 692 C CA . ALA A 1 92 ? -7.256 -5.143 3.742 1.00 98.31 92 ALA A CA 1
ATOM 693 C C . ALA A 1 92 ? -7.530 -5.784 2.365 1.00 98.31 92 ALA A C 1
ATOM 695 O O . ALA A 1 92 ? -7.065 -5.283 1.336 1.00 98.31 92 ALA A O 1
ATOM 696 N N . ILE A 1 93 ? -8.328 -6.859 2.327 1.00 98.00 93 ILE A N 1
ATOM 697 C CA . ILE A 1 93 ? -8.797 -7.482 1.079 1.00 98.00 93 ILE A CA 1
ATOM 698 C C . ILE A 1 93 ? -9.703 -6.519 0.304 1.00 98.00 93 ILE A C 1
ATOM 700 O O . ILE A 1 93 ? -9.466 -6.294 -0.882 1.00 98.00 93 ILE A O 1
ATOM 704 N N . GLU A 1 94 ? -10.683 -5.899 0.966 1.00 98.38 94 GLU A N 1
ATOM 705 C CA . GLU A 1 94 ? -11.625 -4.955 0.345 1.00 98.38 94 GLU A CA 1
ATOM 706 C C . GLU A 1 94 ? -10.906 -3.729 -0.255 1.00 98.38 94 GLU A C 1
ATOM 708 O O . GLU A 1 94 ? -11.249 -3.278 -1.354 1.00 98.38 94 GLU A O 1
ATOM 713 N N . VAL A 1 95 ? -9.855 -3.218 0.403 1.00 98.50 95 VAL A N 1
ATOM 714 C CA . VAL A 1 95 ? -8.970 -2.171 -0.149 1.00 98.50 95 VAL A CA 1
ATOM 715 C C . VAL A 1 95 ? -8.269 -2.658 -1.418 1.00 98.50 95 VAL A C 1
ATOM 717 O O . VAL A 1 95 ? -8.234 -1.948 -2.429 1.00 98.50 95 VAL A O 1
ATOM 720 N N . GLY A 1 96 ? -7.726 -3.874 -1.383 1.00 97.81 96 GLY A N 1
ATOM 721 C CA . GLY A 1 96 ? -7.061 -4.494 -2.521 1.00 97.81 96 GLY A CA 1
ATOM 722 C C . GLY A 1 96 ? -7.976 -4.655 -3.732 1.00 97.81 96 GLY A C 1
ATOM 723 O O . GLY A 1 96 ? -7.624 -4.196 -4.822 1.00 97.81 96 GLY A O 1
ATOM 724 N N . GLU A 1 97 ? -9.171 -5.210 -3.533 1.00 97.62 97 GLU A N 1
ATOM 725 C CA . GLU A 1 97 ? -10.199 -5.354 -4.571 1.00 97.62 97 GLU A CA 1
ATOM 726 C C . GLU A 1 97 ? -10.610 -3.994 -5.147 1.00 97.62 97 GLU A C 1
ATOM 728 O O . GLU A 1 97 ? -10.601 -3.802 -6.364 1.00 97.62 97 GLU A O 1
ATOM 733 N N . SER A 1 98 ? -10.871 -3.013 -4.277 1.00 98.25 98 SER A N 1
ATOM 734 C CA . SER A 1 98 ? -11.274 -1.657 -4.673 1.00 98.25 98 SER A CA 1
ATOM 735 C C . SER A 1 98 ? -10.201 -0.915 -5.472 1.00 98.25 98 SER A C 1
ATOM 737 O O . SER A 1 98 ? -10.511 -0.034 -6.278 1.00 98.25 98 SER A O 1
ATOM 739 N N . SER A 1 99 ? -8.925 -1.244 -5.259 1.00 97.56 99 SER A N 1
ATOM 740 C CA . SER A 1 99 ? -7.815 -0.635 -5.993 1.00 97.56 99 SER A CA 1
ATOM 741 C C . SER A 1 99 ? -7.602 -1.227 -7.389 1.00 97.56 99 SER A C 1
ATOM 743 O O . SER A 1 99 ? -6.976 -0.588 -8.236 1.00 97.56 99 SER A O 1
ATOM 745 N N . GLY A 1 100 ? -8.101 -2.438 -7.652 1.00 97.19 100 GLY A N 1
ATOM 746 C CA . GLY A 1 100 ? -7.789 -3.172 -8.879 1.00 97.19 100 GLY A CA 1
ATOM 747 C C . GLY A 1 100 ? -6.306 -3.546 -9.000 1.00 97.19 100 GLY A C 1
ATOM 748 O O . GLY A 1 100 ? -5.799 -3.683 -10.116 1.00 97.19 100 GLY A O 1
ATOM 749 N N . ALA A 1 101 ? -5.589 -3.668 -7.878 1.00 98.06 101 ALA A N 1
ATOM 750 C CA . ALA A 1 101 ? -4.232 -4.200 -7.869 1.00 98.06 101 ALA A CA 1
ATOM 751 C C . ALA A 1 101 ? -4.228 -5.632 -8.426 1.00 98.06 101 ALA A C 1
ATOM 753 O O . ALA A 1 101 ? -5.104 -6.440 -8.119 1.00 98.06 101 ALA A O 1
ATOM 754 N N . TYR A 1 102 ? -3.225 -5.973 -9.236 1.00 98.12 102 TYR A N 1
ATOM 755 C CA . TYR A 1 102 ? -3.150 -7.302 -9.848 1.00 98.12 102 TYR A CA 1
ATOM 756 C C . TYR A 1 102 ? -2.996 -8.410 -8.796 1.00 98.12 102 TYR A C 1
ATOM 758 O O . TYR A 1 102 ? -3.550 -9.500 -8.954 1.00 98.12 102 TYR A O 1
ATOM 766 N N . ARG A 1 103 ? -2.248 -8.146 -7.721 1.00 98.19 103 ARG A N 1
ATOM 767 C CA . ARG A 1 103 ? -2.097 -9.037 -6.566 1.00 98.19 103 ARG A CA 1
ATOM 768 C C . ARG A 1 103 ? -2.066 -8.235 -5.273 1.00 98.19 103 ARG A C 1
ATOM 770 O O . ARG A 1 103 ? -1.615 -7.091 -5.259 1.00 98.19 103 ARG A O 1
ATOM 777 N N . VAL A 1 104 ? -2.490 -8.888 -4.196 1.00 98.25 104 VAL A N 1
ATOM 778 C CA . VAL A 1 104 ? -2.444 -8.367 -2.830 1.00 98.25 104 VAL A CA 1
ATOM 779 C C . VAL A 1 104 ? -1.665 -9.360 -1.970 1.00 98.25 104 VAL A C 1
ATOM 781 O O . VAL A 1 104 ? -1.909 -10.564 -2.048 1.00 98.25 104 VAL A O 1
ATOM 784 N N . ILE A 1 105 ? -0.719 -8.865 -1.179 1.00 98.62 1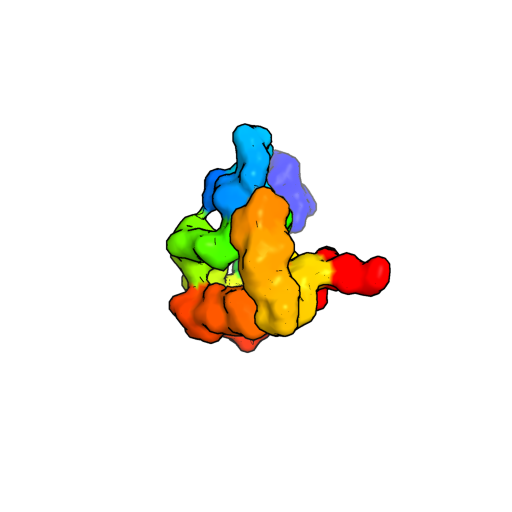05 ILE A N 1
ATOM 785 C CA . ILE A 1 105 ? -0.053 -9.607 -0.107 1.00 98.62 105 ILE A CA 1
ATOM 786 C C . ILE A 1 105 ? -0.474 -8.972 1.212 1.00 98.62 105 ILE A C 1
ATOM 788 O O . ILE A 1 105 ? -0.320 -7.767 1.394 1.00 98.62 105 ILE A O 1
ATOM 792 N N . LEU A 1 106 ? -0.984 -9.800 2.119 1.00 98.25 106 LEU A N 1
ATOM 793 C CA . LEU A 1 106 ? -1.337 -9.399 3.475 1.00 98.25 106 LEU A CA 1
ATOM 794 C C . LEU A 1 106 ? -0.153 -9.666 4.410 1.00 98.25 106 LEU A C 1
ATOM 796 O O . LEU A 1 106 ? 0.512 -10.698 4.290 1.00 98.25 106 LEU A O 1
ATOM 800 N N . THR A 1 107 ? 0.132 -8.731 5.310 1.00 97.62 107 THR A N 1
ATOM 801 C CA . THR A 1 107 ? 1.256 -8.804 6.257 1.00 97.62 107 THR A CA 1
ATO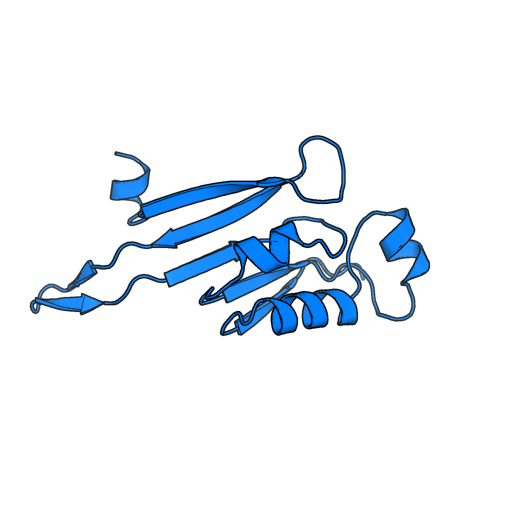M 802 C C . THR A 1 107 ? 0.905 -8.137 7.592 1.00 97.62 107 THR A C 1
ATOM 804 O O . THR A 1 107 ? -0.221 -7.692 7.785 1.00 97.62 107 THR A O 1
ATOM 807 N N . HIS A 1 108 ? 1.880 -8.040 8.500 1.00 92.19 108 HIS A N 1
ATOM 808 C CA . HIS A 1 108 ? 1.771 -7.353 9.792 1.00 92.19 108 HIS A CA 1
ATOM 809 C C . HIS A 1 108 ? 0.726 -7.967 10.742 1.00 92.19 108 HIS A C 1
ATOM 811 O O . HIS A 1 108 ? 0.103 -7.268 11.526 1.00 92.19 108 HIS A O 1
ATOM 817 N N . PHE A 1 109 ? 0.530 -9.287 10.686 1.00 92.88 109 PHE A N 1
ATOM 818 C CA . PHE A 1 109 ? -0.413 -9.987 11.563 1.00 92.88 109 PHE A CA 1
ATOM 819 C C . PHE A 1 109 ? 0.006 -9.890 13.038 1.00 92.88 109 PHE A C 1
ATOM 821 O O . PHE A 1 109 ? 1.148 -10.212 13.375 1.00 92.88 109 PHE A O 1
ATOM 828 N N . SER A 1 110 ? -0.923 -9.516 13.921 1.00 79.50 110 SER A N 1
ATOM 829 C CA . SER A 1 110 ? -0.763 -9.683 15.368 1.00 79.50 110 SER A CA 1
ATOM 830 C C . SER A 1 110 ? -1.257 -11.077 15.758 1.00 79.50 110 SER A C 1
ATOM 832 O O . SER A 1 110 ? -2.412 -11.402 15.495 1.00 79.50 110 SER A O 1
ATOM 834 N N . GLN A 1 111 ? -0.390 -11.887 16.370 1.00 58.91 111 GLN A N 1
ATOM 835 C CA . GLN A 1 111 ? -0.730 -13.189 16.968 1.00 58.91 111 GLN A CA 1
ATOM 836 C C . GLN A 1 111 ? -0.755 -13.089 18.490 1.00 58.91 111 GLN A C 1
ATOM 838 O O . GLN A 1 111 ? 0.074 -12.319 19.031 1.00 58.91 111 GLN A O 1
#

Solvent-accessible surface area (backbone atoms only — not comparable to full-atom values): 5780 Å² total; per-residue (Å²): 101,75,48,58,77,69,47,29,76,41,79,47,76,44,70,44,48,52,55,90,93,31,50,18,40,40,41,27,39,44,64,45,64,48,98,86,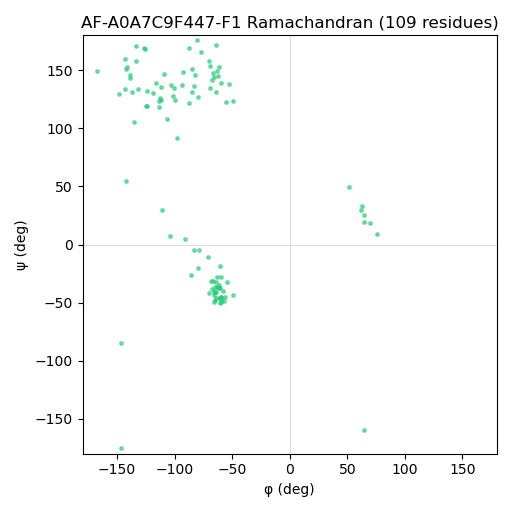69,50,79,41,81,46,50,31,39,26,38,40,48,67,23,31,85,52,67,54,58,26,62,68,21,49,74,13,53,31,32,38,33,37,21,34,26,57,70,92,36,52,69,57,16,60,75,67,24,30,14,21,45,62,51,36,47,53,43,37,63,74,15,56,28,73,36,72,45,79,40,70,66,67,130